Protein AF-A0AA42ZRM0-F1 (afdb_monomer)

Secondary structure (DSSP, 8-state):
--------------EEEE-TTT--EEEESSTT--S-HHHHHSHHHHTT---S---------

Sequence (61 aa):
MQDDPKPGPRGRRSEPRRCLMCRETFRSDGPHNRICPKCKLTRTWRSGGVDGTTHDLKRRI

Nearest PDB structures (foldseek):
  5lks-assembly1_Sd  TM=4.542E-01  e=6.032E+00  Homo sapiens
  7od1-assembly2_B  TM=2.961E-01  e=2.369E+00  Homo sapiens
  2ct7-assembly1_A  TM=3.559E-01  e=5.089E+00  Homo sapiens
  8p7y-assembly1_x  TM=3.256E-01  e=6.567E+00  Mycoplasmoides p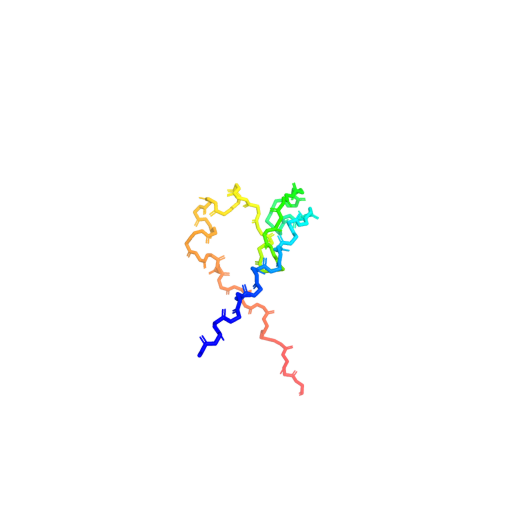neumoniae M129

Structure (mmCIF, N/CA/C/O backbone):
data_AF-A0AA42ZRM0-F1
#
_entry.id   AF-A0AA42ZRM0-F1
#
loop_
_atom_site.group_PDB
_atom_site.id
_atom_site.type_symbol
_atom_site.label_atom_id
_atom_site.label_alt_id
_atom_site.label_comp_id
_atom_site.label_asym_id
_atom_site.label_entity_id
_atom_site.label_seq_id
_atom_site.pdbx_PDB_ins_code
_atom_site.Cartn_x
_atom_site.Cartn_y
_atom_site.Cartn_z
_atom_site.occupancy
_atom_site.B_iso_or_equiv
_atom_site.auth_seq_id
_atom_site.auth_comp_id
_atom_site.auth_asym_id
_atom_site.auth_atom_id
_atom_site.pdbx_PDB_model_num
ATOM 1 N N . MET A 1 1 ? 33.785 -11.337 -27.862 1.00 64.25 1 MET A N 1
ATOM 2 C CA . MET A 1 1 ? 32.609 -11.514 -26.986 1.00 64.25 1 MET A CA 1
ATOM 3 C C . MET A 1 1 ? 32.097 -10.121 -26.654 1.00 64.25 1 MET A C 1
ATOM 5 O O . MET A 1 1 ? 32.680 -9.479 -25.794 1.00 64.25 1 MET A O 1
ATOM 9 N N . GLN A 1 2 ? 31.131 -9.592 -27.410 1.00 64.69 2 GLN A N 1
ATOM 10 C CA . GLN A 1 2 ? 30.444 -8.365 -26.995 1.00 64.69 2 GLN A CA 1
ATOM 11 C C . GLN A 1 2 ? 29.382 -8.781 -25.971 1.00 64.69 2 GLN A C 1
ATOM 13 O O . GLN A 1 2 ? 28.466 -9.525 -26.312 1.00 64.69 2 GLN A O 1
ATOM 18 N N . ASP A 1 3 ? 29.559 -8.367 -24.718 1.00 64.19 3 ASP A N 1
ATOM 19 C CA . ASP A 1 3 ? 28.524 -8.453 -23.689 1.00 64.19 3 ASP A CA 1
ATOM 20 C C . ASP A 1 3 ? 27.576 -7.269 -23.916 1.00 64.19 3 ASP A C 1
ATOM 22 O O . ASP A 1 3 ? 27.899 -6.120 -23.611 1.00 64.19 3 ASP A O 1
ATOM 26 N N . ASP A 1 4 ? 26.462 -7.535 -24.595 1.00 72.44 4 ASP A N 1
ATOM 27 C CA . ASP A 1 4 ? 25.400 -6.557 -24.823 1.00 72.44 4 ASP A CA 1
ATOM 28 C C . ASP A 1 4 ? 24.826 -6.132 -23.457 1.00 72.44 4 ASP A C 1
ATOM 30 O O . ASP A 1 4 ? 24.458 -7.004 -22.658 1.00 72.44 4 ASP A O 1
ATOM 34 N N . PRO A 1 5 ? 24.739 -4.827 -23.135 1.00 68.56 5 PRO A N 1
ATOM 35 C CA . PRO A 1 5 ? 24.273 -4.390 -21.830 1.00 68.56 5 PRO A CA 1
ATOM 36 C C . PRO A 1 5 ? 22.826 -4.841 -21.630 1.00 68.56 5 PRO A C 1
ATOM 38 O O . PRO A 1 5 ? 21.902 -4.354 -22.284 1.00 68.56 5 PRO A O 1
ATOM 41 N N . LYS A 1 6 ? 22.629 -5.780 -20.695 1.00 71.50 6 LYS A N 1
ATOM 42 C CA . LYS A 1 6 ? 21.313 -6.287 -20.287 1.00 71.50 6 LYS A CA 1
ATOM 43 C C . LYS A 1 6 ? 20.350 -5.100 -20.131 1.00 71.50 6 LYS A C 1
ATOM 45 O O . LYS A 1 6 ? 20.617 -4.235 -19.291 1.00 71.50 6 LYS A O 1
ATOM 50 N N . PRO A 1 7 ? 19.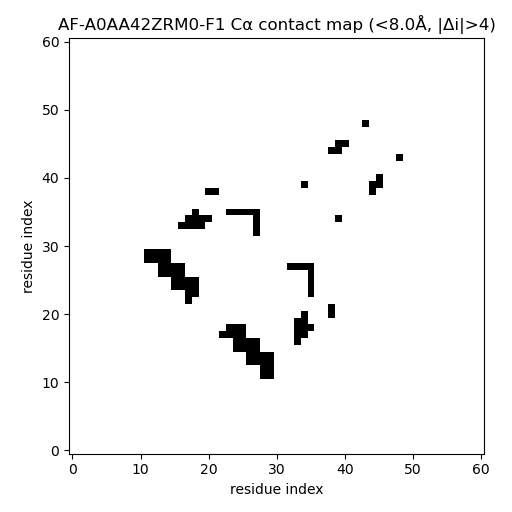228 -5.043 -20.877 1.00 63.06 7 PRO A N 1
ATOM 51 C CA . PRO A 1 7 ? 18.295 -3.934 -20.758 1.00 63.06 7 PRO A CA 1
ATOM 52 C C . PRO A 1 7 ? 17.855 -3.832 -19.298 1.00 63.06 7 PRO A C 1
ATOM 54 O O . PRO A 1 7 ? 17.393 -4.815 -18.705 1.00 63.06 7 PRO A O 1
ATOM 57 N N . GLY A 1 8 ? 18.068 -2.652 -18.706 1.00 63.16 8 GLY A N 1
ATOM 58 C CA . GLY A 1 8 ? 17.738 -2.377 -17.311 1.00 63.16 8 GLY A CA 1
ATOM 59 C C . GLY A 1 8 ? 16.285 -2.757 -17.011 1.00 63.16 8 GLY A C 1
ATOM 60 O O . GLY A 1 8 ? 15.447 -2.754 -17.921 1.00 63.16 8 GLY A O 1
ATOM 61 N N . PRO A 1 9 ? 15.955 -3.127 -15.761 1.00 63.62 9 PRO A N 1
ATOM 62 C CA . PRO A 1 9 ? 14.618 -3.593 -15.424 1.00 63.62 9 PRO A CA 1
ATOM 63 C C . PRO A 1 9 ? 13.607 -2.533 -15.857 1.00 63.62 9 PRO A C 1
ATOM 65 O O . PRO A 1 9 ? 13.605 -1.429 -15.317 1.00 63.62 9 PRO A O 1
ATOM 68 N N . ARG A 1 10 ? 12.777 -2.859 -16.863 1.00 63.44 10 ARG A N 1
ATOM 69 C CA . ARG A 1 10 ? 11.687 -2.001 -17.347 1.00 63.44 10 ARG A CA 1
ATOM 70 C C . ARG A 1 10 ? 10.919 -1.532 -16.121 1.00 63.44 10 ARG A C 1
ATOM 72 O O . ARG A 1 10 ? 10.296 -2.361 -15.457 1.00 63.44 10 ARG A O 1
ATOM 79 N N . GLY A 1 11 ? 11.078 -0.251 -15.780 1.00 58.16 11 GLY A N 1
ATOM 80 C CA . GLY A 1 11 ? 10.715 0.282 -14.473 1.00 58.16 11 GLY A CA 1
ATOM 81 C C . GLY A 1 11 ? 9.321 -0.183 -14.094 1.00 58.16 11 GLY A C 1
ATOM 82 O O . GLY A 1 11 ? 8.369 0.053 -14.842 1.00 58.16 11 GLY A O 1
ATOM 83 N N . ARG A 1 12 ? 9.209 -0.898 -12.970 1.00 62.75 12 ARG A N 1
ATOM 84 C CA . ARG A 1 12 ? 7.916 -1.287 -12.411 1.00 62.75 12 ARG A CA 1
ATOM 85 C C . ARG A 1 12 ? 7.182 0.016 -12.130 1.00 62.75 12 ARG A C 1
ATOM 87 O O . ARG A 1 12 ? 7.496 0.709 -11.165 1.00 62.75 12 ARG A O 1
ATOM 94 N N . ARG A 1 13 ? 6.299 0.425 -13.044 1.00 65.38 13 ARG A N 1
ATOM 95 C CA . ARG A 1 13 ? 5.561 1.679 -12.908 1.00 65.38 13 ARG A CA 1
ATOM 96 C C . ARG A 1 13 ? 4.749 1.557 -11.632 1.00 65.38 13 ARG A C 1
ATOM 98 O O . ARG A 1 13 ? 3.816 0.762 -11.562 1.00 65.38 13 ARG A O 1
ATOM 105 N N . SER A 1 14 ? 5.169 2.304 -10.617 1.00 70.19 14 SER A N 1
ATOM 106 C CA . SER A 1 14 ? 4.458 2.361 -9.356 1.00 70.19 14 SER A CA 1
ATOM 107 C C . SER A 1 14 ? 3.143 3.088 -9.595 1.00 70.19 14 SER A C 1
ATOM 109 O O . SER A 1 14 ? 3.117 4.311 -9.714 1.00 70.19 14 SER A O 1
ATOM 111 N N . GLU A 1 15 ? 2.062 2.331 -9.732 1.00 78.75 15 GLU A N 1
ATOM 112 C CA . GLU A 1 15 ? 0.735 2.863 -10.028 1.00 78.75 15 GLU A CA 1
ATOM 113 C C . GLU A 1 15 ? -0.018 3.142 -8.717 1.00 78.75 15 GLU A C 1
ATOM 115 O O . GLU A 1 15 ? 0.086 2.348 -7.770 1.00 78.75 15 GLU A O 1
ATOM 120 N N . PRO A 1 16 ? -0.770 4.254 -8.613 1.00 83.81 16 PRO A N 1
ATOM 121 C CA . PRO A 1 16 ? -1.668 4.469 -7.488 1.00 83.81 16 PRO A CA 1
ATOM 122 C C . PRO A 1 16 ? -2.773 3.408 -7.497 1.00 83.81 16 PRO A C 1
ATOM 124 O O . PRO A 1 16 ? -3.571 3.316 -8.426 1.00 83.81 16 PRO A O 1
ATOM 127 N N . ARG A 1 17 ? -2.827 2.596 -6.443 1.00 87.19 17 ARG A N 1
ATOM 128 C CA . ARG A 1 17 ? -3.818 1.530 -6.264 1.00 87.19 17 ARG A CA 1
ATOM 129 C C . ARG A 1 17 ? -4.457 1.623 -4.891 1.00 87.19 17 ARG A C 1
ATOM 131 O O . ARG A 1 17 ? -3.865 2.159 -3.961 1.00 87.19 17 ARG A O 1
ATOM 138 N N . ARG A 1 18 ? -5.666 1.080 -4.747 1.00 90.19 18 ARG A N 1
ATOM 139 C CA . ARG A 1 18 ? -6.352 0.999 -3.450 1.00 90.19 18 ARG A CA 1
ATOM 140 C C . ARG A 1 18 ? -5.862 -0.212 -2.659 1.00 90.19 18 ARG A C 1
ATOM 142 O O . ARG A 1 18 ? -5.740 -1.306 -3.209 1.00 90.19 18 ARG A O 1
ATOM 149 N N . CYS A 1 19 ? -5.595 -0.018 -1.372 1.00 89.75 19 CYS A N 1
ATOM 150 C CA . CYS A 1 19 ? -5.233 -1.082 -0.440 1.00 89.75 19 CYS A CA 1
ATOM 151 C C . CYS A 1 19 ? -6.404 -2.046 -0.230 1.00 89.75 19 CYS A C 1
ATOM 153 O O . CYS A 1 19 ? -7.514 -1.606 0.052 1.00 89.75 19 CYS A O 1
ATOM 155 N N . LEU A 1 20 ? -6.178 -3.359 -0.290 1.00 87.81 20 LEU A N 1
ATOM 156 C CA . LEU A 1 20 ? -7.254 -4.324 -0.015 1.00 87.81 20 LEU A CA 1
ATOM 157 C C . LEU A 1 20 ? -7.652 -4.386 1.467 1.00 87.81 20 LEU A C 1
ATOM 159 O O . LEU A 1 20 ? -8.747 -4.839 1.774 1.00 87.81 20 LEU A O 1
ATOM 163 N N . MET A 1 21 ? -6.793 -3.908 2.374 1.00 86.81 21 MET A N 1
ATOM 164 C CA . MET A 1 21 ? -7.057 -3.919 3.816 1.00 86.81 21 MET A CA 1
ATOM 165 C C . MET A 1 21 ? -7.757 -2.636 4.286 1.00 86.81 21 MET A C 1
ATOM 167 O O . MET A 1 21 ? -8.815 -2.707 4.896 1.00 86.81 21 MET A O 1
ATOM 171 N N . CYS A 1 22 ? -7.200 -1.459 3.981 1.00 89.75 22 CYS A N 1
ATOM 172 C CA . CYS A 1 22 ? -7.748 -0.176 4.446 1.00 89.75 22 CYS A CA 1
ATOM 173 C C . CYS A 1 22 ? -8.419 0.670 3.354 1.00 89.75 22 CYS A C 1
ATOM 175 O O . CYS A 1 22 ? -8.932 1.741 3.655 1.00 89.75 22 CYS A O 1
ATOM 177 N N . ARG A 1 23 ? -8.394 0.236 2.085 1.00 89.88 23 ARG A N 1
ATOM 178 C CA . ARG A 1 23 ? -8.936 0.962 0.913 1.00 89.88 23 ARG A CA 1
ATOM 179 C C . ARG A 1 23 ? -8.287 2.318 0.602 1.00 89.88 23 ARG A C 1
ATOM 181 O O . ARG A 1 23 ? -8.672 2.949 -0.378 1.00 89.88 23 ARG A O 1
ATOM 188 N N . GLU A 1 24 ? -7.258 2.714 1.350 1.00 90.44 24 GLU A N 1
ATOM 189 C CA . GLU A 1 24 ? -6.446 3.908 1.089 1.00 90.44 24 GLU A CA 1
ATOM 190 C C . GLU A 1 24 ? -5.675 3.767 -0.233 1.00 90.44 24 GLU A C 1
ATOM 192 O O . GLU A 1 24 ? -5.185 2.682 -0.574 1.00 90.44 24 GLU A O 1
ATOM 197 N N . THR A 1 25 ? -5.567 4.859 -0.988 1.00 90.12 25 THR A N 1
ATOM 198 C CA . THR A 1 25 ? -4.780 4.901 -2.225 1.00 90.12 25 THR A CA 1
ATOM 199 C C . THR A 1 25 ? -3.294 4.986 -1.887 1.00 90.12 25 THR A C 1
ATOM 201 O O . THR A 1 25 ? -2.871 5.874 -1.153 1.00 90.12 25 THR A O 1
ATOM 204 N N . PHE A 1 26 ? -2.481 4.084 -2.433 1.00 89.75 26 PHE A N 1
ATOM 205 C CA . PHE A 1 26 ? -1.036 4.045 -2.215 1.00 89.75 26 PHE A CA 1
ATOM 206 C C . PHE A 1 26 ? -0.290 3.674 -3.502 1.00 89.75 26 PHE A C 1
ATOM 208 O O . PHE A 1 26 ? -0.862 3.085 -4.420 1.00 89.75 26 PHE A O 1
ATOM 215 N N . ARG A 1 27 ? 1.004 4.009 -3.579 1.00 87.19 27 ARG A N 1
ATOM 216 C CA . ARG A 1 27 ? 1.860 3.606 -4.704 1.00 87.19 27 ARG A CA 1
ATOM 217 C C . ARG A 1 27 ? 2.204 2.125 -4.590 1.00 87.19 27 ARG A C 1
ATOM 219 O O . ARG A 1 27 ? 2.877 1.706 -3.650 1.00 87.19 27 ARG A O 1
ATOM 226 N N . SER A 1 28 ? 1.726 1.342 -5.547 1.00 82.12 28 SER A N 1
ATOM 227 C CA . SER A 1 28 ? 1.956 -0.094 -5.613 1.00 82.12 28 SER A CA 1
ATOM 228 C C . SER A 1 28 ? 3.151 -0.401 -6.510 1.00 82.12 28 SER A C 1
ATOM 230 O O . SER A 1 28 ? 3.125 -0.077 -7.689 1.00 82.12 28 SER A O 1
ATOM 232 N N . ASP A 1 29 ? 4.166 -1.079 -5.968 1.00 80.62 29 ASP A N 1
ATOM 233 C CA . ASP A 1 29 ? 5.371 -1.518 -6.706 1.00 80.62 29 ASP A CA 1
ATOM 234 C C . ASP A 1 29 ? 5.085 -2.590 -7.787 1.00 80.62 29 ASP A C 1
ATOM 236 O O . ASP A 1 29 ? 5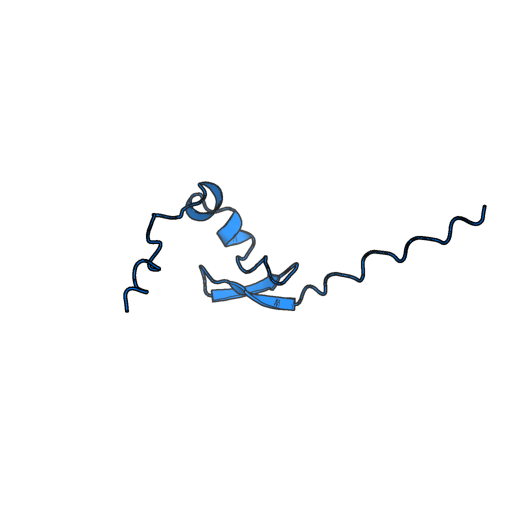.957 -3.003 -8.548 1.00 80.62 29 ASP A O 1
ATOM 240 N N . GLY A 1 30 ? 3.844 -3.072 -7.883 1.00 77.56 30 GLY A N 1
ATOM 241 C CA . GLY A 1 30 ? 3.459 -4.015 -8.923 1.00 77.56 30 GLY A CA 1
ATOM 242 C C . GLY A 1 30 ? 2.136 -4.720 -8.647 1.00 77.56 30 GLY A C 1
ATOM 243 O O . GLY A 1 30 ? 1.556 -4.591 -7.569 1.00 77.56 30 GLY A O 1
ATOM 244 N N . PRO A 1 31 ? 1.652 -5.537 -9.593 1.00 75.00 31 PRO A N 1
ATOM 245 C CA . PRO A 1 31 ? 0.332 -6.159 -9.515 1.00 75.00 31 PRO A CA 1
ATOM 246 C C . PRO A 1 31 ? 0.111 -7.038 -8.280 1.00 75.00 31 PRO A C 1
ATOM 248 O O . PRO A 1 31 ? -1.022 -7.128 -7.801 1.00 75.00 31 PRO A O 1
ATOM 251 N N . HIS A 1 32 ? 1.186 -7.623 -7.749 1.00 77.56 32 HIS A N 1
ATOM 252 C CA . HIS A 1 32 ? 1.176 -8.451 -6.542 1.00 77.56 32 HIS A CA 1
ATOM 253 C C . HIS A 1 32 ? 1.187 -7.627 -5.243 1.00 77.56 32 HIS A C 1
ATOM 255 O O . HIS A 1 32 ? 0.871 -8.146 -4.177 1.00 77.56 32 HIS A O 1
ATOM 261 N N . ASN A 1 33 ? 1.521 -6.335 -5.300 1.00 79.88 33 ASN A N 1
ATOM 262 C CA . ASN A 1 33 ? 1.628 -5.483 -4.124 1.00 79.88 33 ASN A CA 1
ATOM 263 C C . ASN A 1 33 ? 0.351 -4.652 -3.926 1.00 79.88 33 ASN A C 1
ATOM 265 O O . ASN A 1 33 ? 0.324 -3.464 -4.239 1.00 79.88 33 ASN A O 1
ATOM 269 N N . ARG A 1 34 ? -0.727 -5.276 -3.432 1.00 87.25 34 ARG A N 1
ATOM 270 C CA . ARG A 1 34 ? -2.041 -4.620 -3.228 1.00 87.25 34 ARG A CA 1
ATOM 271 C C . ARG A 1 34 ? -2.327 -4.179 -1.786 1.00 87.25 34 ARG A C 1
ATOM 273 O O . ARG A 1 34 ? -3.443 -3.764 -1.483 1.00 87.25 34 ARG A O 1
ATOM 280 N N . ILE A 1 35 ? -1.331 -4.243 -0.905 1.00 88.69 35 ILE A N 1
ATOM 281 C CA . ILE A 1 35 ? -1.434 -3.812 0.493 1.00 88.69 35 ILE A CA 1
ATOM 282 C C . ILE A 1 35 ? -0.483 -2.644 0.727 1.00 88.69 35 ILE A C 1
ATOM 284 O O . ILE A 1 35 ? 0.705 -2.736 0.410 1.00 88.69 35 ILE A O 1
ATOM 288 N N . CYS A 1 36 ? -1.005 -1.553 1.286 1.00 89.62 36 CYS A N 1
ATOM 289 C CA . CYS A 1 36 ? -0.211 -0.364 1.572 1.00 89.62 36 CYS A CA 1
ATOM 290 C C . CYS A 1 36 ? 0.868 -0.654 2.634 1.00 89.62 36 CYS A C 1
ATOM 292 O O . CYS A 1 36 ? 0.698 -1.560 3.455 1.00 89.62 36 CYS A O 1
ATOM 294 N N . PRO A 1 37 ? 1.977 0.107 2.665 1.00 86.81 37 PRO A N 1
ATOM 295 C CA . PRO A 1 37 ? 3.072 -0.131 3.607 1.00 86.81 37 PRO A CA 1
ATOM 296 C C . PRO A 1 37 ? 2.620 -0.090 5.074 1.00 86.81 37 PRO A C 1
ATOM 298 O O . PRO A 1 37 ? 3.071 -0.911 5.864 1.00 86.81 37 PRO A O 1
ATOM 301 N N . LYS A 1 38 ? 1.660 0.778 5.428 1.00 88.50 38 LYS A N 1
ATOM 302 C CA . LYS A 1 38 ? 1.058 0.820 6.774 1.00 88.50 38 LYS A CA 1
ATOM 303 C C . LYS A 1 38 ? 0.420 -0.522 7.146 1.00 88.50 38 LYS A C 1
ATOM 305 O O . LYS A 1 38 ? 0.736 -1.104 8.178 1.00 88.50 38 LYS A O 1
ATOM 310 N N . CYS A 1 39 ? -0.435 -1.046 6.269 1.00 86.69 39 CYS A N 1
ATOM 311 C CA . CYS A 1 39 ? -1.093 -2.334 6.461 1.00 86.69 39 CYS A CA 1
ATOM 312 C C . CYS A 1 39 ? -0.098 -3.500 6.426 1.00 86.69 39 CYS A C 1
ATOM 314 O O . CYS A 1 39 ? -0.267 -4.453 7.181 1.00 86.69 39 CYS A O 1
ATOM 316 N N . LYS A 1 40 ? 0.979 -3.411 5.635 1.00 85.31 40 LYS A N 1
ATOM 317 C CA . LYS A 1 40 ? 2.043 -4.425 5.631 1.00 85.31 40 LYS A CA 1
ATOM 318 C C . LYS A 1 40 ? 2.795 -4.536 6.954 1.00 85.31 40 LYS A C 1
ATOM 320 O O . LYS A 1 40 ? 3.316 -5.604 7.257 1.00 85.31 40 LYS A O 1
ATOM 325 N N . LEU A 1 41 ? 2.871 -3.454 7.727 1.00 86.06 41 LEU A N 1
ATOM 326 C CA . LEU A 1 41 ? 3.534 -3.441 9.032 1.00 86.06 41 LEU A CA 1
ATOM 327 C C . LEU A 1 41 ? 2.664 -4.037 10.144 1.00 86.06 41 LEU A C 1
ATOM 329 O O . LEU A 1 41 ? 3.194 -4.407 11.198 1.00 86.06 41 LEU A O 1
ATOM 333 N N . THR A 1 42 ? 1.353 -4.163 9.923 1.00 84.69 42 THR A N 1
ATOM 334 C CA . THR A 1 42 ? 0.445 -4.757 10.910 1.00 84.69 42 THR A CA 1
ATOM 335 C C . THR A 1 42 ? 0.830 -6.207 11.202 1.00 84.69 42 THR A C 1
ATOM 337 O O . THR A 1 42 ? 1.266 -6.950 10.316 1.00 84.69 42 THR A O 1
ATOM 340 N N . ARG A 1 43 ? 0.665 -6.626 12.465 1.00 79.06 43 ARG A N 1
ATOM 341 C CA . ARG A 1 43 ? 0.881 -8.026 12.869 1.00 79.06 43 ARG A CA 1
ATOM 342 C C . ARG A 1 43 ? 0.000 -8.979 12.066 1.00 79.06 43 ARG A C 1
ATOM 344 O O . ARG A 1 43 ? 0.482 -10.043 11.706 1.00 79.06 43 ARG A O 1
ATOM 351 N N . THR A 1 44 ? -1.225 -8.581 11.729 1.00 77.94 44 THR A N 1
ATOM 352 C CA . THR A 1 44 ? -2.166 -9.374 10.924 1.00 77.94 44 THR A CA 1
ATOM 353 C C . THR A 1 44 ? -1.587 -9.748 9.558 1.00 77.94 44 THR A C 1
ATOM 355 O O . THR A 1 44 ? -1.617 -10.913 9.181 1.00 77.94 44 THR A O 1
ATOM 358 N N . TRP A 1 45 ? -0.983 -8.795 8.840 1.00 79.88 45 TRP A N 1
ATOM 359 C CA . TRP A 1 45 ? -0.339 -9.082 7.554 1.00 79.88 45 TRP A CA 1
ATOM 360 C C . TRP A 1 45 ? 0.978 -9.858 7.710 1.00 79.88 45 TRP A C 1
ATOM 362 O O . TRP A 1 45 ? 1.218 -10.819 6.983 1.00 79.88 45 TRP A O 1
ATOM 372 N N . ARG A 1 46 ? 1.834 -9.469 8.670 1.00 78.62 46 ARG A N 1
ATOM 373 C CA . ARG A 1 46 ? 3.153 -10.103 8.882 1.00 78.62 46 ARG A CA 1
ATOM 374 C C . ARG A 1 46 ? 3.083 -11.535 9.389 1.00 78.62 46 ARG A C 1
ATOM 376 O O . ARG A 1 46 ? 3.935 -12.332 9.02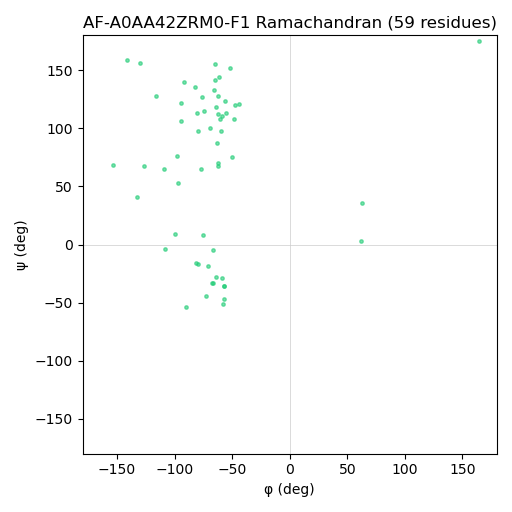5 1.00 78.62 46 ARG A O 1
ATOM 383 N N . SER A 1 47 ? 2.074 -11.860 10.189 1.00 79.00 47 SER A N 1
ATOM 384 C CA . SER A 1 47 ? 1.868 -13.222 10.698 1.00 79.00 47 SER A CA 1
ATOM 385 C C . SER A 1 47 ? 1.297 -14.153 9.622 1.00 79.00 47 SER A C 1
ATOM 387 O O . SER A 1 47 ? 0.894 -15.265 9.935 1.00 79.00 47 SER A O 1
ATOM 389 N N . GLY A 1 48 ? 1.231 -13.690 8.364 1.00 67.19 48 GLY A N 1
ATOM 390 C CA . GLY A 1 48 ? 0.659 -14.436 7.256 1.00 67.19 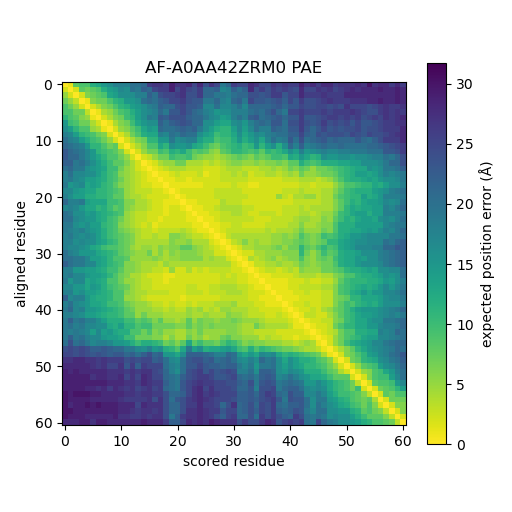48 GLY A CA 1
ATOM 391 C C . GLY A 1 48 ? -0.816 -14.713 7.475 1.00 67.19 48 GLY A C 1
ATOM 392 O O . GLY A 1 48 ? -1.237 -15.800 7.117 1.00 67.19 48 GLY A O 1
ATOM 393 N N . GLY A 1 49 ? -1.556 -13.775 8.091 1.00 57.25 49 GLY A N 1
ATOM 394 C CA . GLY A 1 49 ? -2.947 -13.914 8.524 1.00 57.25 49 GLY A CA 1
ATOM 395 C C . GLY A 1 49 ? -3.927 -14.154 7.379 1.00 57.25 49 GLY A C 1
ATOM 396 O O . GLY A 1 49 ? -4.782 -13.324 7.091 1.00 57.25 49 GLY A O 1
ATO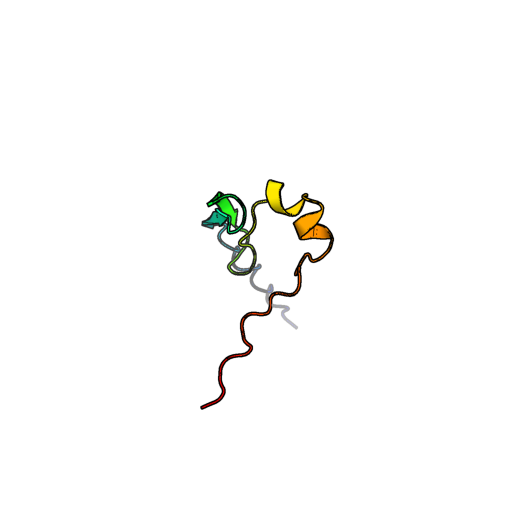M 397 N N . VAL A 1 50 ? -3.811 -15.320 6.757 1.00 53.00 50 VAL A N 1
ATOM 398 C CA . VAL A 1 50 ? -4.921 -16.237 6.622 1.00 53.00 50 VAL A CA 1
ATOM 399 C C . VAL A 1 50 ? -5.309 -16.651 8.043 1.00 53.00 50 VAL A C 1
ATOM 401 O O . VAL A 1 50 ? -4.842 -17.641 8.590 1.00 53.00 50 VAL A O 1
ATOM 404 N N . ASP A 1 51 ? -6.186 -15.874 8.674 1.00 50.12 51 ASP A N 1
ATOM 405 C CA . ASP A 1 51 ? -7.245 -16.585 9.379 1.00 50.12 51 ASP A CA 1
ATOM 406 C C . ASP A 1 51 ? -7.933 -17.405 8.283 1.00 50.12 51 ASP A C 1
ATOM 408 O O . ASP A 1 51 ? -8.391 -16.835 7.290 1.00 50.12 51 ASP A O 1
ATOM 412 N N . GLY A 1 52 ? -7.761 -18.725 8.350 1.00 53.53 52 GLY A N 1
ATOM 413 C CA . GLY A 1 52 ? -7.983 -19.682 7.272 1.00 53.53 52 GLY A CA 1
ATOM 414 C C . GLY A 1 52 ? -9.425 -19.744 6.783 1.00 53.53 52 GLY A C 1
ATOM 415 O O . GLY A 1 52 ? -10.095 -20.755 6.940 1.00 53.53 52 GLY A O 1
ATOM 416 N N . THR A 1 53 ? -9.884 -18.700 6.107 1.00 50.44 53 THR A N 1
ATOM 417 C CA . THR A 1 53 ? -11.058 -18.734 5.245 1.00 50.44 53 THR A CA 1
ATOM 418 C C . THR A 1 53 ? -10.581 -18.614 3.808 1.00 50.44 53 THR A C 1
ATOM 420 O O . THR A 1 53 ? -10.873 -17.683 3.059 1.00 50.44 53 THR A O 1
ATOM 423 N N . THR A 1 54 ? -9.845 -19.646 3.401 1.00 51.09 54 THR A N 1
ATOM 424 C CA . THR A 1 54 ? -10.007 -20.250 2.081 1.00 51.09 54 THR A CA 1
ATOM 425 C C . THR A 1 54 ? -11.494 -20.551 1.850 1.00 51.09 54 THR A C 1
ATOM 427 O O . THR A 1 54 ? -11.938 -21.694 1.891 1.00 51.09 54 THR A O 1
ATOM 430 N N . HIS A 1 55 ? -12.302 -19.530 1.571 1.00 53.50 55 HIS A N 1
ATOM 431 C CA . HIS A 1 55 ? -13.582 -19.723 0.902 1.00 53.50 55 HIS A CA 1
ATOM 432 C C . HIS A 1 55 ? -13.317 -19.941 -0.593 1.00 53.50 55 HIS A C 1
ATOM 434 O O . HIS A 1 55 ? -13.703 -19.135 -1.429 1.00 53.50 55 HIS A O 1
ATOM 440 N N . ASP A 1 56 ? -12.640 -21.040 -0.920 1.00 51.81 56 ASP A N 1
ATOM 441 C CA . ASP A 1 56 ? -12.757 -21.685 -2.231 1.00 51.81 56 ASP A CA 1
ATOM 442 C C . ASP A 1 56 ? -12.957 -23.197 -2.051 1.00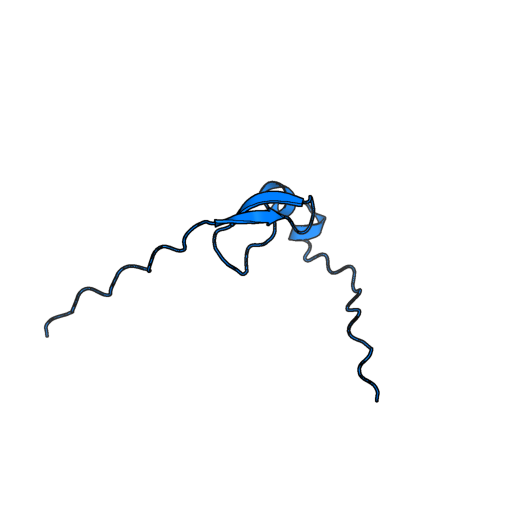 51.81 56 ASP A C 1
ATOM 444 O O . ASP A 1 56 ? -12.416 -24.033 -2.760 1.00 51.81 56 ASP A O 1
ATOM 448 N N . LEU A 1 57 ? -13.773 -23.571 -1.060 1.00 58.47 57 LEU A N 1
ATOM 449 C CA . LEU A 1 57 ? -14.359 -24.905 -0.978 1.00 58.47 57 LEU A CA 1
ATOM 450 C C . LEU A 1 57 ? -15.777 -24.889 -1.567 1.00 58.47 57 LEU A C 1
ATOM 452 O O . LEU A 1 57 ? -16.733 -25.290 -0.906 1.00 58.47 57 LEU A O 1
ATOM 456 N N . LYS A 1 58 ? -15.955 -24.395 -2.801 1.00 53.16 58 LYS A N 1
ATOM 457 C CA . LYS A 1 58 ? -17.205 -24.649 -3.537 1.00 53.16 58 LYS A CA 1
ATOM 458 C C . LYS A 1 58 ? -17.060 -24.609 -5.057 1.00 53.16 58 LYS A C 1
ATOM 460 O O . LYS A 1 58 ? -17.673 -23.797 -5.739 1.00 53.16 58 LYS A O 1
ATOM 465 N N . ARG A 1 59 ? -16.342 -25.594 -5.594 1.00 55.66 59 ARG A N 1
ATOM 466 C CA . ARG A 1 59 ? -16.648 -26.166 -6.914 1.00 55.66 59 ARG A CA 1
ATOM 467 C C . ARG A 1 59 ? -16.788 -27.683 -6.793 1.00 55.66 59 ARG A C 1
ATOM 469 O O . ARG A 1 59 ? -15.959 -28.444 -7.267 1.00 55.66 59 ARG A O 1
ATOM 476 N N . ARG A 1 60 ? -17.843 -28.105 -6.090 1.00 55.31 60 ARG A N 1
ATOM 477 C CA . ARG A 1 60 ? -18.528 -29.368 -6.383 1.00 55.31 60 ARG A CA 1
ATOM 478 C C . ARG A 1 60 ? -19.696 -29.012 -7.300 1.00 55.31 60 ARG A C 1
ATOM 480 O O . ARG A 1 60 ? -20.646 -28.393 -6.820 1.00 55.31 60 ARG A O 1
ATOM 487 N N . ILE A 1 61 ? -19.585 -29.346 -8.581 1.00 66.81 61 ILE A N 1
ATOM 488 C CA . ILE A 1 61 ? -20.713 -29.678 -9.455 1.00 66.81 61 ILE A CA 1
ATOM 489 C C . ILE A 1 61 ? -20.245 -30.714 -10.466 1.00 66.81 61 ILE A C 1
ATOM 491 O O . ILE A 1 61 ? -19.065 -30.604 -10.875 1.00 66.81 61 ILE A O 1
#

pLDDT: mean 73.53, std 13.34, range [50.12, 90.44]

Solvent-accessible surface area 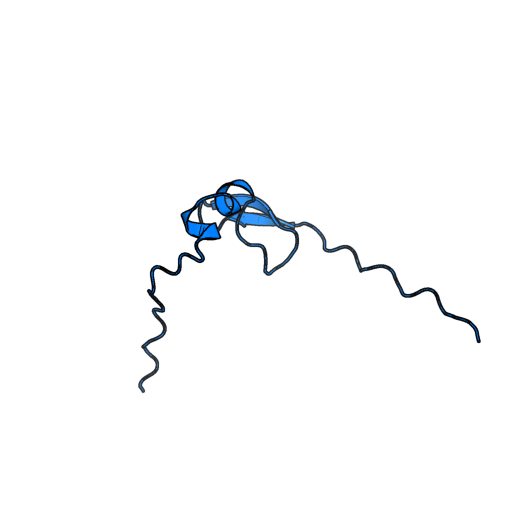(backbone atoms only — not comparable to full-atom values): 4133 Å² total; per-residue (Å²): 134,84,81,74,78,74,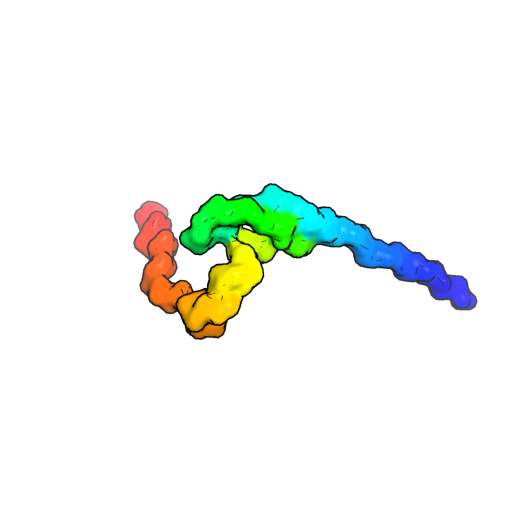79,68,79,76,72,66,68,58,44,80,39,57,14,78,83,79,60,50,77,33,76,17,72,39,94,86,44,47,59,38,73,73,57,52,68,34,64,59,54,64,70,60,59,65,72,84,70,77,84,76,84,76,85,86,129

Mean predicted aligned error: 12.88 Å

Foldseek 3Di:
DDPDPDPPDPQQQQDFAAAPPPRDTDGASHPPRRHHPVRCPDPCNVVVPPPPPPVPPDDDD

Radius of gyration: 18.07 Å; Cα contacts (8 Å, |Δi|>4): 52; chains: 1; bounding box: 53×35×40 Å